Protein AF-A0A9E2EWU4-F1 (afdb_monomer)

pLDDT: mean 89.85, std 10.68, range [45.09, 98.62]

Sequence (82 aa):
MSTEQSYAPGEYPDMPPPSTEVGIIGWIRHNLLSSTTNIVITVLTIYFLYIIIPPMLNWIFFDAVFTAESRDDCRAIARAAG

Solvent-accessible surface area (backbone atoms only — not comparable to full-atom values): 5200 Å² total; per-residue (Å²): 137,83,78,84,80,85,66,62,95,88,65,72,76,87,72,81,77,59,75,68,73,44,64,70,66,14,48,44,43,65,70,44,52,63,42,74,69,41,38,54,51,48,52,51,50,54,53,49,49,64,66,47,49,60,61,51,45,38,58,65,72,72,65,50,81,89,78,62,95,43,75,68,50,43,55,48,54,52,62,72,77,107

Mean predicted aligned error: 8.64 Å

Radius of gyration: 27.55 Å; Cα contacts (8 Å, |Δi|>4): 33; chains: 1; bounding box: 69×38×60 Å

Structure (mmCIF, N/CA/C/O backbone):
data_AF-A0A9E2EWU4-F1
#
_entry.id   AF-A0A9E2EWU4-F1
#
loop_
_atom_site.group_PDB
_atom_site.id
_atom_site.type_symbol
_atom_site.label_atom_id
_atom_site.label_alt_id
_atom_site.label_comp_id
_atom_site.label_asym_id
_atom_site.label_entity_id
_atom_site.label_seq_id
_atom_site.pdbx_PDB_ins_code
_atom_site.Cartn_x
_atom_site.Cartn_y
_atom_site.Cartn_z
_atom_site.occupancy
_atom_site.B_iso_or_equiv
_atom_site.auth_seq_id
_atom_site.auth_comp_id
_atom_site.auth_asym_id
_atom_site.auth_atom_id
_atom_site.pdbx_PDB_model_num
ATOM 1 N N . MET A 1 1 ? -43.216 -15.320 11.876 1.00 45.09 1 MET A N 1
ATOM 2 C CA . MET A 1 1 ? -43.812 -16.016 13.032 1.00 45.09 1 MET A CA 1
ATOM 3 C C . MET A 1 1 ? -42.670 -16.770 13.690 1.00 45.09 1 MET A C 1
ATOM 5 O O . MET A 1 1 ? -42.279 -17.814 13.191 1.00 45.09 1 MET A O 1
ATOM 9 N N . SER A 1 2 ? -42.009 -16.140 14.659 1.00 50.81 2 SER A N 1
ATOM 10 C CA . SER A 1 2 ? -40.794 -16.677 15.279 1.00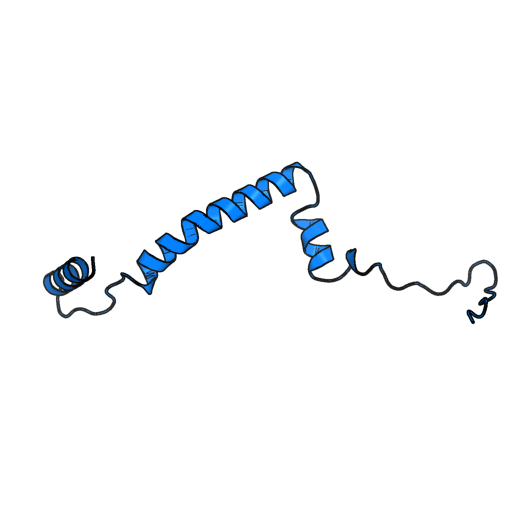 50.81 2 SER A CA 1
ATOM 11 C C . SER A 1 2 ? -41.206 -17.654 16.372 1.00 50.81 2 SER A C 1
ATOM 13 O O . SER A 1 2 ? -41.879 -17.264 17.319 1.00 50.81 2 SER A O 1
ATOM 15 N N . THR A 1 3 ? -40.867 -18.926 16.209 1.00 63.19 3 THR A N 1
ATOM 16 C CA . THR A 1 3 ? -41.034 -19.951 17.243 1.00 63.19 3 THR A CA 1
ATOM 17 C C . THR A 1 3 ? -40.048 -19.677 18.379 1.00 63.19 3 THR A C 1
ATOM 19 O O . THR A 1 3 ? -38.841 -19.694 18.135 1.00 63.19 3 THR A O 1
ATOM 22 N N . GLU A 1 4 ? -40.534 -19.425 19.596 1.00 65.31 4 GLU A N 1
ATOM 23 C CA . GLU A 1 4 ? -39.696 -19.442 20.802 1.00 65.31 4 GLU A CA 1
ATOM 24 C C . GLU A 1 4 ? -39.125 -20.854 20.987 1.00 65.31 4 GLU A C 1
ATOM 26 O O . GLU A 1 4 ? -39.860 -21.824 21.168 1.00 65.31 4 GLU A O 1
ATOM 31 N N . GLN A 1 5 ? -37.804 -20.982 20.891 1.00 66.25 5 GLN A N 1
ATOM 32 C CA . GLN A 1 5 ? -37.085 -22.213 21.205 1.00 66.25 5 GLN A CA 1
ATOM 33 C C . GLN A 1 5 ? -36.805 -22.218 22.713 1.00 66.25 5 GLN A C 1
ATOM 35 O O . GLN A 1 5 ? -35.959 -21.468 23.195 1.00 66.25 5 GLN A O 1
ATOM 40 N N . SER A 1 6 ? -37.553 -23.029 23.463 1.00 73.00 6 SER A N 1
ATOM 41 C CA . SER A 1 6 ? -37.374 -23.205 24.907 1.00 73.00 6 SER A CA 1
ATOM 42 C C . SER A 1 6 ? -36.240 -24.195 25.168 1.00 73.00 6 SER A C 1
ATOM 44 O O . SER A 1 6 ? -36.449 -25.403 25.066 1.00 73.00 6 SER A O 1
ATOM 46 N N . TYR A 1 7 ? -35.054 -23.693 25.514 1.00 78.31 7 TYR A N 1
ATOM 47 C CA . TYR A 1 7 ? -33.925 -24.527 25.928 1.00 78.31 7 TYR A CA 1
ATOM 48 C C . TYR A 1 7 ? -33.896 -24.698 27.457 1.00 78.31 7 TYR A C 1
ATOM 50 O O . TYR A 1 7 ? -34.180 -23.753 28.195 1.00 78.31 7 TYR A O 1
ATOM 58 N N . ALA A 1 8 ? -33.555 -25.894 27.948 1.00 81.81 8 ALA A N 1
ATOM 59 C CA . ALA A 1 8 ? -33.241 -26.120 29.357 1.00 81.81 8 ALA A CA 1
ATOM 60 C C . ALA A 1 8 ? -32.044 -25.247 29.814 1.00 81.81 8 ALA A C 1
ATOM 62 O O . ALA A 1 8 ? -31.112 -25.027 29.031 1.00 81.81 8 ALA A O 1
ATOM 63 N N . PRO A 1 9 ? -32.029 -24.746 31.069 1.00 83.06 9 PRO A N 1
ATOM 64 C CA . PRO A 1 9 ? -30.921 -23.943 31.581 1.00 83.06 9 PRO A CA 1
ATOM 65 C C . PRO A 1 9 ? -29.581 -24.685 31.463 1.00 83.06 9 PRO A C 1
ATOM 67 O O . PRO A 1 9 ? -29.363 -25.682 32.145 1.00 83.06 9 PRO A O 1
ATOM 70 N N . GLY A 1 10 ? -28.683 -24.178 30.615 1.00 81.75 10 GLY A N 1
ATOM 71 C CA . GLY A 1 10 ? -27.328 -24.715 30.438 1.00 81.75 10 GLY A CA 1
ATOM 72 C C . GLY A 1 10 ? -27.082 -25.479 29.136 1.00 81.75 10 GLY A C 1
ATOM 73 O O . GLY A 1 10 ? -25.944 -25.861 28.895 1.00 81.75 10 GLY A O 1
ATOM 74 N N . GLU A 1 11 ? -28.089 -25.659 28.282 1.00 83.69 11 GLU A N 1
ATOM 75 C CA . GLU A 1 11 ? -27.918 -26.391 27.021 1.00 83.69 11 GLU A CA 1
ATOM 76 C C . GLU A 1 11 ? -28.091 -25.500 25.763 1.00 83.69 11 GLU A C 1
ATOM 78 O O . GLU A 1 11 ? -28.256 -25.995 24.658 1.00 83.69 11 GLU A O 1
ATOM 83 N N . TYR A 1 12 ? -28.015 -24.169 25.874 1.00 81.56 12 TYR A N 1
ATOM 84 C CA . TYR A 1 12 ? -28.131 -23.277 24.706 1.00 81.56 12 TYR A CA 1
ATOM 85 C C . TYR A 1 12 ? -27.132 -23.643 23.585 1.00 81.56 12 TYR A C 1
ATOM 87 O O . TYR A 1 12 ? -25.956 -23.860 23.876 1.00 81.56 12 TYR A O 1
ATOM 95 N N . PRO A 1 13 ? -27.560 -23.674 22.309 1.00 84.88 13 PRO A N 1
ATOM 96 C CA . PRO A 1 13 ? -26.674 -23.988 21.199 1.00 84.88 13 PRO A CA 1
ATOM 97 C C . PRO A 1 13 ? -25.699 -22.836 20.952 1.00 84.88 13 PRO A C 1
ATOM 99 O O . PRO A 1 13 ? -26.071 -21.663 21.060 1.00 84.88 13 PRO A O 1
ATOM 102 N N . ASP A 1 14 ? -24.467 -23.170 20.567 1.00 83.88 14 ASP A N 1
ATOM 103 C CA . ASP A 1 14 ? -23.462 -22.170 20.219 1.00 83.88 14 ASP A CA 1
ATOM 104 C C . ASP A 1 14 ? -23.929 -21.336 19.020 1.00 83.88 14 ASP A C 1
ATOM 106 O O . ASP A 1 14 ? -24.295 -21.854 17.960 1.00 83.88 14 ASP A O 1
ATOM 110 N N . MET A 1 15 ? -23.911 -20.015 19.190 1.00 83.38 15 MET A N 1
ATOM 111 C CA . MET A 1 15 ? -24.186 -19.083 18.102 1.00 83.38 15 MET A CA 1
ATOM 112 C C . MET A 1 15 ? -22.936 -18.908 17.234 1.00 83.38 15 MET A C 1
ATOM 114 O O . MET A 1 15 ? -21.822 -18.868 17.767 1.00 83.38 15 MET A O 1
ATOM 118 N N . PRO A 1 16 ? -23.086 -18.758 15.904 1.00 84.69 16 PRO A N 1
ATOM 119 C CA . PRO A 1 16 ? -21.950 -18.431 15.058 1.00 84.69 16 PRO A CA 1
ATOM 120 C C . PRO A 1 16 ? -21.342 -17.090 15.500 1.00 84.69 16 PRO A C 1
ATOM 122 O O . PRO A 1 16 ? -22.078 -16.188 15.920 1.00 84.69 16 PRO A O 1
ATOM 125 N N . PRO A 1 17 ? -20.011 -16.931 15.401 1.00 82.75 17 PRO A N 1
ATOM 126 C CA . PRO A 1 17 ? -19.357 -15.685 15.766 1.00 82.75 17 PRO A CA 1
ATOM 127 C C . PRO A 1 17 ? -19.900 -14.524 14.916 1.00 82.75 17 PRO A C 1
ATOM 129 O O . PRO A 1 17 ? -20.288 -14.736 13.759 1.00 82.75 17 PRO A O 1
ATOM 132 N N . PRO A 1 18 ? -19.913 -13.288 15.450 1.00 86.19 18 PRO A N 1
ATOM 133 C CA . PRO A 1 18 ? -20.319 -12.123 14.678 1.00 86.19 18 PRO A CA 1
ATOM 134 C C . PRO A 1 18 ? -19.511 -12.037 13.383 1.00 86.19 18 PRO A C 1
ATOM 136 O O . PRO A 1 18 ? -18.300 -12.259 13.378 1.00 86.19 18 PRO A O 1
ATOM 139 N N . SER A 1 19 ? -20.154 -11.665 12.279 1.00 83.12 19 SER A N 1
ATOM 140 C CA . SER A 1 19 ? -19.491 -11.566 10.970 1.00 83.12 19 SER A CA 1
ATOM 141 C C . SER A 1 19 ? -18.322 -10.573 10.953 1.00 83.12 19 SER A C 1
ATOM 143 O O . SER A 1 19 ? -17.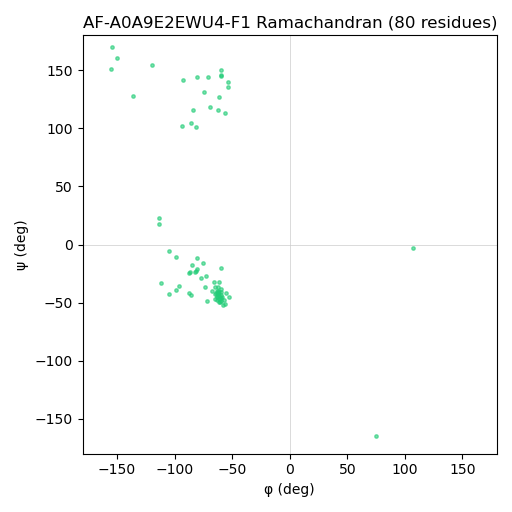444 -10.673 10.103 1.00 83.12 19 SER A O 1
ATOM 145 N N . THR A 1 20 ? -18.279 -9.636 11.903 1.00 83.56 20 THR A N 1
ATOM 146 C CA . THR A 1 20 ? -17.179 -8.682 12.099 1.00 83.56 20 THR A CA 1
ATOM 147 C C . THR A 1 20 ? -15.981 -9.251 12.855 1.00 83.56 20 THR A C 1
ATOM 149 O O . THR A 1 20 ? -14.951 -8.591 12.896 1.00 83.56 20 THR A O 1
ATOM 152 N N . GLU A 1 21 ? -16.107 -10.432 13.461 1.00 87.19 21 GLU A N 1
ATOM 153 C CA . GLU A 1 21 ? -15.034 -11.121 14.195 1.00 87.19 21 GLU A CA 1
ATOM 154 C C . GLU A 1 21 ? -14.347 -12.200 13.343 1.00 87.19 21 GLU A C 1
ATOM 156 O O . GLU A 1 21 ? -13.290 -12.708 13.707 1.00 87.19 21 GLU A O 1
ATOM 161 N N . VAL A 1 22 ? -14.915 -12.540 12.181 1.00 89.56 22 VAL A N 1
ATOM 162 C CA . VAL A 1 22 ? -14.380 -13.560 11.269 1.00 89.56 22 VAL A CA 1
ATOM 163 C C . VAL A 1 22 ? -14.038 -12.983 9.894 1.00 89.56 22 VAL A C 1
ATOM 165 O O . VAL A 1 22 ? -14.596 -11.984 9.443 1.00 89.56 22 VAL A O 1
ATOM 168 N N . GLY A 1 23 ? -13.101 -13.628 9.197 1.00 91.38 23 GLY A N 1
ATOM 169 C CA . GLY A 1 23 ? -12.710 -13.262 7.833 1.00 91.38 23 GLY A CA 1
ATOM 170 C C . GLY A 1 23 ? -11.838 -12.003 7.727 1.00 91.38 23 GLY A C 1
ATOM 171 O O . GLY A 1 23 ? -11.255 -11.527 8.701 1.00 91.38 23 GLY A O 1
ATOM 172 N N . ILE A 1 24 ? -11.726 -11.470 6.504 1.00 94.69 24 ILE A N 1
ATOM 173 C CA . ILE A 1 24 ? -10.797 -10.373 6.167 1.00 94.69 24 ILE A CA 1
ATOM 174 C C . ILE A 1 24 ? -11.135 -9.092 6.940 1.00 94.69 24 ILE A C 1
ATOM 176 O O . ILE A 1 24 ? -10.238 -8.406 7.424 1.00 94.69 24 ILE A O 1
ATOM 180 N N . ILE A 1 25 ? -12.424 -8.780 7.087 1.00 92.12 25 ILE A N 1
ATOM 181 C CA . ILE A 1 25 ? -12.878 -7.561 7.770 1.00 92.12 25 ILE A CA 1
ATOM 182 C C . ILE A 1 25 ? -12.498 -7.608 9.256 1.00 92.12 25 ILE A C 1
ATOM 184 O O . ILE A 1 25 ? -11.917 -6.646 9.765 1.00 92.12 25 ILE A O 1
ATOM 188 N N . GLY A 1 26 ? -12.759 -8.733 9.932 1.00 93.12 26 GLY A N 1
ATOM 189 C CA . GLY A 1 26 ? -12.343 -8.929 11.322 1.00 93.12 26 GLY A CA 1
ATOM 190 C C . GLY A 1 26 ? -10.827 -8.871 11.483 1.00 93.12 26 GLY A C 1
ATOM 191 O O . GLY A 1 26 ? -10.324 -8.186 12.374 1.00 93.12 26 GLY A O 1
ATOM 192 N N . TRP A 1 27 ? -10.082 -9.475 10.552 1.00 94.12 27 TRP A N 1
ATOM 193 C CA . TRP A 1 27 ? -8.621 -9.415 10.554 1.00 94.12 27 TRP A CA 1
ATOM 194 C C . TRP A 1 27 ? -8.087 -7.979 10.432 1.00 94.12 27 TRP A C 1
ATOM 196 O O . TRP A 1 27 ? -7.222 -7.590 11.217 1.00 94.12 27 TRP A O 1
ATOM 206 N N . ILE A 1 28 ? -8.620 -7.167 9.510 1.00 95.38 28 ILE A N 1
ATOM 207 C CA . ILE A 1 28 ? -8.214 -5.759 9.341 1.00 95.38 28 ILE A CA 1
ATOM 208 C C . ILE A 1 28 ? -8.462 -4.980 10.630 1.00 95.38 28 ILE A C 1
ATOM 210 O O . ILE A 1 28 ? -7.583 -4.254 11.099 1.00 95.38 28 ILE A O 1
ATOM 214 N N . ARG A 1 29 ? -9.640 -5.148 11.235 1.00 93.12 29 ARG A N 1
ATOM 215 C CA . ARG A 1 29 ? -9.985 -4.455 12.476 1.00 93.12 29 ARG A CA 1
ATOM 216 C C . ARG A 1 29 ? -9.054 -4.850 13.623 1.00 93.12 29 ARG A C 1
ATOM 218 O O . ARG A 1 29 ? -8.621 -3.981 14.372 1.00 93.12 29 ARG A O 1
ATOM 225 N N . HIS A 1 30 ? -8.727 -6.134 13.741 1.00 94.19 30 HIS A N 1
ATOM 226 C CA . HIS A 1 30 ? -7.904 -6.643 14.834 1.00 94.19 30 HIS A CA 1
ATOM 227 C C . HIS A 1 30 ? -6.402 -6.349 14.668 1.00 94.19 30 HIS A C 1
ATOM 229 O O . HIS A 1 30 ? -5.694 -6.195 15.659 1.00 94.19 30 HIS A O 1
ATOM 235 N N . ASN A 1 31 ? -5.902 -6.235 13.434 1.00 94.88 31 ASN A N 1
ATOM 236 C CA . ASN A 1 31 ? -4.465 -6.074 13.178 1.00 94.88 31 ASN A CA 1
ATOM 237 C C . ASN A 1 31 ? -4.078 -4.645 12.785 1.00 94.88 31 ASN A C 1
ATOM 239 O O . ASN A 1 31 ? -3.085 -4.124 13.284 1.00 94.88 31 ASN A O 1
ATOM 243 N N . LEU A 1 32 ? -4.860 -3.994 11.919 1.00 95.44 32 LEU A N 1
ATOM 244 C CA . LEU A 1 32 ? -4.541 -2.662 11.393 1.00 95.44 32 LEU A CA 1
ATOM 245 C C . LEU A 1 32 ? -5.233 -1.545 12.182 1.00 95.44 32 LEU A C 1
ATOM 247 O O . LEU A 1 32 ? -4.656 -0.482 12.388 1.00 95.44 32 LEU A O 1
ATOM 251 N N . LEU A 1 33 ? -6.461 -1.780 12.658 1.00 96.06 33 LEU A N 1
ATOM 252 C CA . LEU A 1 33 ? -7.295 -0.746 13.293 1.00 96.06 33 LEU A CA 1
ATOM 253 C C . LEU A 1 33 ? -7.556 -1.000 14.788 1.00 96.06 33 LEU A C 1
ATOM 255 O O . LEU A 1 33 ? -8.531 -0.498 15.344 1.00 96.06 33 LEU A O 1
ATOM 259 N N . SER A 1 34 ? -6.695 -1.773 15.452 1.00 95.25 34 SER A N 1
ATOM 260 C CA . SER A 1 34 ? -6.909 -2.217 16.839 1.00 95.25 34 SER A CA 1
ATOM 261 C C . SER A 1 34 ? -6.682 -1.150 17.907 1.00 95.25 34 SER A C 1
ATOM 263 O O . SER A 1 34 ? -7.105 -1.324 19.047 1.00 95.25 34 SER A O 1
ATOM 265 N N . SER A 1 35 ? -6.022 -0.044 17.567 1.00 96.94 35 SER A N 1
ATOM 266 C CA . SER A 1 35 ? -5.775 1.081 18.471 1.00 96.94 35 SER A CA 1
ATOM 267 C C . SER A 1 35 ? -5.693 2.392 17.694 1.00 96.94 35 SER A C 1
ATOM 269 O O . SER A 1 35 ? -5.419 2.387 16.494 1.00 96.94 35 SER A O 1
ATOM 271 N N . THR A 1 36 ? -5.865 3.529 18.375 1.00 96.50 36 THR A N 1
ATOM 272 C CA . THR A 1 36 ? -5.725 4.859 17.758 1.00 96.50 36 THR A CA 1
ATOM 273 C C . THR A 1 36 ? -4.366 5.037 17.079 1.00 96.50 36 THR A C 1
ATOM 275 O O . THR A 1 36 ? -4.303 5.537 15.959 1.00 96.50 36 THR A O 1
ATOM 278 N N . THR A 1 37 ? -3.280 4.570 17.705 1.00 97.62 37 THR A N 1
ATOM 279 C CA . THR A 1 37 ? -1.935 4.617 17.112 1.00 97.62 37 THR A CA 1
ATOM 280 C C . THR A 1 37 ? -1.848 3.774 15.840 1.00 97.62 37 THR A C 1
ATOM 282 O O . THR A 1 37 ? -1.340 4.257 14.830 1.00 97.6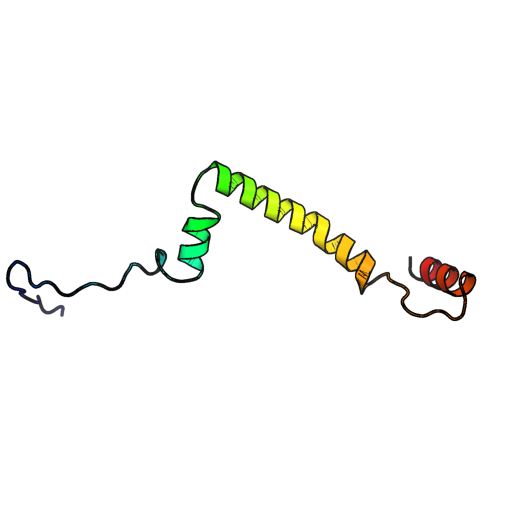2 37 THR A O 1
ATOM 285 N N . ASN A 1 38 ? -2.393 2.553 15.848 1.00 97.56 38 ASN A N 1
ATOM 286 C CA . ASN A 1 38 ? -2.388 1.688 14.664 1.00 97.56 38 ASN A CA 1
ATOM 287 C C . ASN A 1 38 ? -3.221 2.283 13.524 1.00 97.56 38 ASN 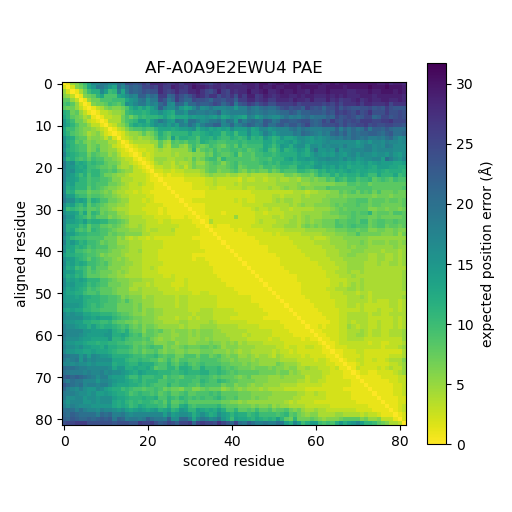A C 1
ATOM 289 O O . ASN A 1 38 ? -2.800 2.223 12.372 1.00 97.56 38 ASN A O 1
ATOM 293 N N . ILE A 1 39 ? -4.344 2.935 13.838 1.00 98.06 39 ILE A N 1
ATOM 294 C CA . ILE A 1 39 ? -5.156 3.653 12.848 1.00 98.06 39 ILE A CA 1
ATOM 295 C C . ILE A 1 39 ? -4.336 4.772 12.196 1.00 98.06 39 ILE A C 1
ATOM 297 O O . ILE A 1 39 ? -4.275 4.845 10.970 1.00 98.06 39 ILE A O 1
ATOM 301 N N . VAL A 1 40 ? -3.669 5.616 12.994 1.00 98.38 40 VAL A N 1
ATOM 302 C CA . VAL A 1 40 ? -2.840 6.717 12.473 1.00 98.38 40 VAL A CA 1
ATOM 303 C C . VAL A 1 40 ? -1.724 6.182 11.578 1.00 98.38 40 VAL A C 1
ATOM 305 O O . VAL A 1 40 ? -1.564 6.656 10.454 1.00 98.38 40 VAL A O 1
ATOM 308 N N . ILE A 1 41 ? -0.986 5.168 12.038 1.00 98.06 41 ILE A N 1
ATOM 309 C CA . ILE A 1 41 ? 0.099 4.565 11.255 1.00 98.06 41 ILE A CA 1
ATOM 310 C C . ILE A 1 41 ? -0.447 3.953 9.963 1.00 98.06 41 ILE A C 1
ATOM 312 O O . ILE A 1 41 ? 0.110 4.208 8.904 1.00 98.06 41 ILE A O 1
ATOM 316 N N . THR A 1 42 ? -1.563 3.223 10.017 1.00 98.25 42 THR A N 1
ATOM 317 C CA . THR A 1 42 ? -2.181 2.605 8.834 1.00 98.25 42 THR A CA 1
ATOM 318 C C . THR A 1 42 ? -2.544 3.650 7.781 1.00 98.25 42 THR A C 1
ATOM 320 O O . THR A 1 42 ? -2.232 3.473 6.604 1.00 98.25 42 THR A O 1
ATOM 323 N N . VAL A 1 43 ? -3.153 4.769 8.188 1.00 98.25 43 VAL A N 1
ATOM 324 C CA . VAL A 1 43 ? -3.495 5.866 7.270 1.00 98.25 43 VAL A CA 1
ATOM 325 C C . VAL A 1 43 ? -2.237 6.484 6.658 1.00 98.25 43 VAL A C 1
ATOM 327 O O . VAL A 1 43 ? -2.186 6.685 5.444 1.00 98.25 43 VAL A O 1
ATOM 330 N N . LEU A 1 44 ? -1.202 6.739 7.465 1.00 98.50 44 LEU A N 1
ATOM 331 C CA . LEU A 1 44 ? 0.074 7.266 6.972 1.00 98.50 44 LEU A CA 1
ATOM 332 C C . LEU A 1 44 ? 0.753 6.303 5.995 1.00 98.50 44 LEU A C 1
ATOM 334 O O . LEU A 1 44 ? 1.255 6.733 4.960 1.00 98.50 44 LEU A O 1
ATOM 338 N N . THR A 1 45 ? 0.739 5.001 6.279 1.00 98.25 45 THR A N 1
ATOM 339 C CA . THR A 1 45 ? 1.280 3.978 5.382 1.00 98.25 45 THR A CA 1
ATOM 340 C C . THR A 1 45 ? 0.541 3.977 4.050 1.00 98.25 45 THR A C 1
ATOM 342 O O . THR A 1 45 ? 1.191 3.998 3.010 1.00 98.25 45 THR A O 1
ATOM 345 N N . ILE A 1 46 ? -0.794 4.012 4.053 1.00 98.44 46 ILE A N 1
ATOM 346 C CA . ILE A 1 46 ? -1.586 4.086 2.815 1.00 98.44 46 ILE A CA 1
ATOM 347 C C . ILE A 1 46 ? -1.242 5.356 2.029 1.00 98.44 46 ILE A C 1
ATOM 349 O O . ILE A 1 46 ? -1.047 5.287 0.817 1.00 98.44 46 ILE A O 1
ATOM 353 N N . TYR A 1 47 ? -1.110 6.498 2.707 1.00 98.62 47 TYR A N 1
ATOM 354 C CA . TYR A 1 47 ? -0.710 7.753 2.072 1.00 98.62 47 TYR A CA 1
ATOM 355 C C . TYR A 1 47 ? 0.683 7.663 1.433 1.00 98.62 47 TYR A C 1
ATOM 357 O O . TYR A 1 47 ? 0.867 8.067 0.285 1.00 98.62 47 TYR A O 1
ATOM 365 N N . PHE A 1 48 ? 1.660 7.079 2.130 1.00 98.62 48 PHE A N 1
ATOM 366 C CA . PHE A 1 48 ? 2.994 6.879 1.569 1.00 98.62 48 PHE A CA 1
ATOM 367 C C . PHE A 1 48 ? 2.986 5.921 0.382 1.00 98.62 48 PHE A C 1
ATOM 369 O O . PHE A 1 48 ? 3.611 6.212 -0.633 1.00 98.62 48 PHE A O 1
ATOM 376 N N . LEU A 1 49 ? 2.241 4.820 0.458 1.00 98.50 49 LEU A N 1
ATOM 377 C CA . LEU A 1 49 ? 2.077 3.915 -0.677 1.00 98.50 49 LEU A CA 1
ATOM 378 C C . LEU A 1 49 ? 1.452 4.636 -1.875 1.00 98.50 49 LEU A C 1
ATOM 380 O O . LEU A 1 49 ? 1.926 4.465 -2.994 1.00 98.50 49 LEU A O 1
ATOM 384 N N . TYR A 1 50 ? 0.455 5.491 -1.647 1.00 98.31 50 TYR A N 1
ATOM 385 C CA . TYR A 1 50 ? -0.187 6.266 -2.707 1.00 98.31 50 TYR A CA 1
ATOM 386 C C . TYR A 1 50 ? 0.790 7.188 -3.450 1.00 98.31 50 TYR A C 1
ATOM 388 O O . TYR A 1 50 ? 0.698 7.301 -4.668 1.00 98.31 50 TYR A O 1
ATOM 396 N N . ILE A 1 51 ? 1.744 7.814 -2.755 1.00 98.12 51 ILE A N 1
ATOM 397 C CA . 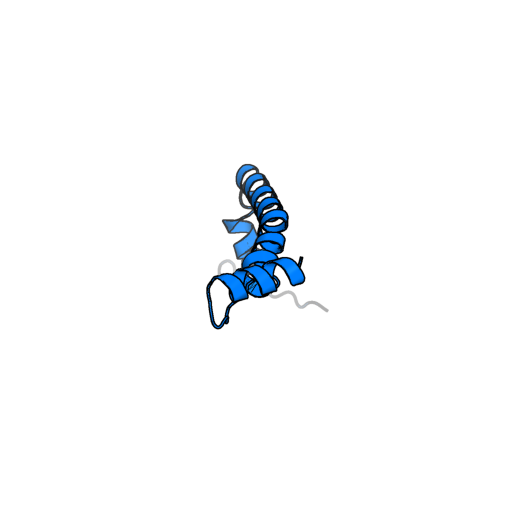ILE A 1 51 ? 2.726 8.700 -3.403 1.00 98.12 51 ILE A CA 1
ATOM 398 C C . ILE A 1 51 ? 3.972 7.963 -3.922 1.00 98.12 51 ILE A C 1
ATOM 400 O O . ILE A 1 51 ? 4.615 8.461 -4.839 1.00 98.12 51 ILE A O 1
ATOM 404 N N . ILE A 1 52 ? 4.327 6.799 -3.361 1.00 98.19 52 ILE A N 1
ATOM 405 C CA . ILE A 1 52 ? 5.527 6.028 -3.741 1.00 98.19 52 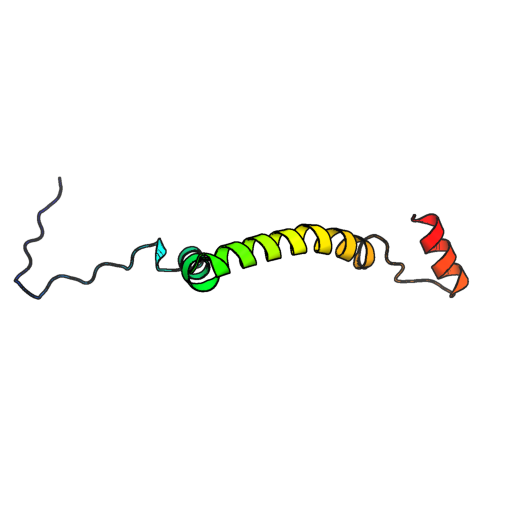ILE A CA 1
ATOM 406 C C . ILE A 1 52 ? 5.243 5.078 -4.905 1.00 98.19 52 ILE A C 1
ATOM 408 O O . ILE A 1 52 ? 6.068 4.956 -5.809 1.00 98.19 52 ILE A O 1
ATOM 412 N N . ILE A 1 53 ? 4.095 4.393 -4.901 1.00 98.31 53 ILE A N 1
ATOM 413 C CA . ILE A 1 53 ? 3.798 3.354 -5.894 1.00 98.31 53 ILE A CA 1
ATOM 414 C C . ILE A 1 53 ? 3.767 3.926 -7.321 1.00 98.31 53 ILE A C 1
ATOM 416 O O . ILE A 1 53 ? 4.463 3.365 -8.164 1.00 98.31 53 ILE A O 1
ATOM 420 N N . PRO A 1 54 ? 3.053 5.026 -7.638 1.00 97.06 54 PRO A N 1
ATOM 421 C CA . PRO A 1 54 ? 3.000 5.537 -9.008 1.00 97.06 54 PRO A CA 1
ATOM 422 C C . PRO A 1 54 ? 4.369 5.892 -9.619 1.00 97.06 54 PRO A C 1
ATOM 424 O O . PRO A 1 54 ? 4.670 5.367 -10.691 1.00 97.06 54 PRO A O 1
ATOM 427 N N . PRO A 1 55 ? 5.243 6.701 -8.979 1.00 96.38 55 PRO A N 1
ATOM 428 C CA . PRO A 1 55 ? 6.559 6.988 -9.548 1.00 96.38 55 PRO A CA 1
ATOM 429 C C . PRO A 1 55 ? 7.456 5.747 -9.606 1.00 96.38 55 PRO A C 1
ATOM 431 O O . PRO A 1 55 ? 8.245 5.615 -10.537 1.00 96.38 55 PRO A O 1
ATOM 434 N N . MET A 1 56 ? 7.320 4.809 -8.662 1.00 97.69 56 MET A N 1
ATOM 435 C CA . MET A 1 56 ? 8.039 3.535 -8.713 1.00 97.69 56 MET A CA 1
ATOM 436 C C . MET A 1 56 ? 7.608 2.694 -9.923 1.00 97.69 56 MET A C 1
ATOM 438 O O . MET A 1 56 ? 8.457 2.116 -10.596 1.00 97.69 56 MET A O 1
ATOM 442 N N . LEU A 1 57 ? 6.309 2.644 -10.230 1.00 97.06 57 LEU A N 1
ATOM 443 C CA . LEU A 1 57 ? 5.804 1.941 -11.407 1.00 97.06 57 LEU A CA 1
ATOM 444 C C . LEU A 1 57 ? 6.243 2.620 -12.709 1.00 97.06 57 LEU A C 1
ATOM 446 O O . LEU A 1 57 ? 6.640 1.913 -13.630 1.00 97.06 57 LEU A O 1
ATOM 450 N N . ASN A 1 58 ? 6.236 3.957 -12.768 1.00 94.88 58 ASN A N 1
ATOM 451 C CA . ASN A 1 58 ? 6.788 4.709 -13.903 1.00 94.88 58 ASN A CA 1
ATOM 452 C C . ASN A 1 58 ? 8.244 4.341 -14.151 1.00 94.88 58 ASN A C 1
ATOM 454 O O . ASN A 1 58 ? 8.580 3.880 -15.236 1.00 94.88 58 ASN A O 1
ATOM 458 N N . TRP A 1 59 ? 9.072 4.395 -13.111 1.00 92.00 59 TRP A N 1
ATOM 459 C CA . TRP A 1 59 ? 10.487 4.075 -13.234 1.00 92.00 59 TRP A CA 1
ATOM 460 C C . TRP A 1 59 ? 10.761 2.626 -13.671 1.00 92.00 59 TRP A C 1
ATOM 462 O O . TRP A 1 59 ? 11.667 2.402 -14.469 1.00 92.00 59 TRP A O 1
ATOM 472 N N . ILE A 1 60 ? 10.007 1.643 -13.159 1.00 94.50 60 ILE A N 1
ATOM 473 C CA . ILE A 1 60 ? 10.271 0.217 -13.427 1.00 94.50 60 ILE A CA 1
ATOM 474 C C . ILE A 1 60 ? 9.615 -0.263 -14.719 1.00 94.50 60 ILE A C 1
ATOM 476 O O . ILE A 1 60 ? 10.228 -1.031 -15.448 1.00 94.50 60 ILE A O 1
ATOM 480 N N . PHE A 1 61 ? 8.364 0.112 -14.981 1.00 93.88 61 PHE A N 1
ATOM 481 C CA . PHE A 1 61 ? 7.55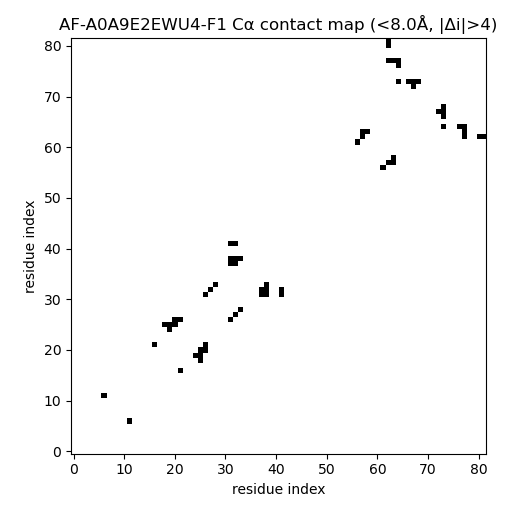4 -0.535 -16.016 1.00 93.88 61 PHE A CA 1
ATOM 482 C C . PHE A 1 61 ? 7.251 0.358 -17.211 1.00 93.88 61 PHE A C 1
ATOM 484 O O . PHE A 1 61 ? 7.128 -0.167 -18.315 1.00 93.88 61 PHE A O 1
ATOM 491 N N . PHE A 1 62 ? 7.104 1.669 -17.007 1.00 91.62 62 PHE A N 1
ATOM 492 C CA . PHE A 1 62 ? 6.641 2.566 -18.069 1.00 91.62 62 PHE A CA 1
ATOM 493 C C . PHE A 1 62 ? 7.795 3.302 -18.768 1.00 91.62 62 PHE A C 1
ATOM 495 O O . PHE A 1 62 ? 7.794 3.383 -19.992 1.00 91.62 62 PHE A O 1
ATOM 502 N N . ASP A 1 63 ? 8.817 3.730 -18.023 1.00 91.12 63 ASP A N 1
ATOM 503 C CA . ASP A 1 63 ? 9.941 4.529 -18.537 1.00 91.12 63 ASP A CA 1
ATOM 504 C C . ASP A 1 63 ? 11.242 3.713 -18.705 1.00 91.12 63 ASP A C 1
ATOM 506 O O . ASP A 1 63 ? 12.258 4.219 -19.191 1.00 91.12 63 ASP A O 1
ATOM 510 N N . ALA A 1 64 ? 11.256 2.447 -18.277 1.00 92.50 64 ALA A N 1
ATOM 511 C CA . ALA A 1 64 ? 12.458 1.618 -18.286 1.00 92.50 64 ALA A CA 1
ATOM 512 C C . ALA A 1 64 ? 12.850 1.145 -19.698 1.00 92.50 64 ALA A C 1
ATOM 514 O O . ALA A 1 64 ? 12.060 0.546 -20.427 1.00 92.50 64 ALA A O 1
ATOM 515 N N . VAL A 1 65 ? 14.128 1.317 -20.051 1.00 93.94 65 VAL A N 1
ATOM 516 C CA . VAL A 1 65 ? 14.724 0.765 -21.278 1.00 93.94 65 VAL A CA 1
ATOM 517 C C . VAL A 1 65 ? 15.368 -0.587 -20.964 1.00 93.94 65 VAL A C 1
ATOM 519 O O . VAL A 1 65 ? 16.463 -0.645 -20.408 1.00 93.94 65 VAL A O 1
ATOM 522 N N . PHE A 1 66 ? 14.694 -1.681 -21.323 1.00 92.75 66 PHE A N 1
ATOM 523 C CA . PHE A 1 66 ? 15.159 -3.047 -21.034 1.00 92.75 66 PHE A CA 1
ATOM 524 C C . PHE A 1 66 ? 16.112 -3.630 -22.082 1.00 92.75 66 PHE A C 1
ATOM 526 O O . PHE A 1 66 ? 16.887 -4.535 -21.777 1.00 92.75 66 PHE A O 1
ATOM 533 N N . THR A 1 67 ? 16.059 -3.132 -23.316 1.00 93.69 67 THR A N 1
ATOM 534 C CA . THR A 1 67 ? 16.825 -3.661 -24.450 1.00 93.69 67 THR A CA 1
ATOM 535 C C . THR A 1 67 ? 17.422 -2.515 -25.255 1.00 93.69 67 THR A C 1
ATOM 537 O O . THR A 1 67 ? 16.694 -1.606 -25.646 1.00 93.69 67 THR A O 1
ATOM 540 N N . ALA A 1 68 ? 18.729 -2.569 -25.506 1.00 94.44 68 ALA A N 1
ATOM 541 C CA . ALA A 1 68 ? 19.462 -1.623 -26.345 1.00 94.44 68 ALA A CA 1
ATOM 542 C C . ALA A 1 68 ? 20.724 -2.299 -26.898 1.00 94.44 68 ALA A C 1
ATOM 544 O O . ALA A 1 68 ? 21.293 -3.173 -26.238 1.00 94.44 68 ALA A O 1
ATOM 545 N N . GLU A 1 69 ? 21.186 -1.886 -28.076 1.00 95.81 69 GLU A N 1
ATOM 546 C CA . GLU A 1 69 ? 22.362 -2.495 -28.722 1.00 95.81 69 GLU A CA 1
ATOM 547 C C . GLU A 1 69 ? 23.688 -1.969 -28.153 1.00 95.81 69 GLU A C 1
ATOM 549 O O . GLU A 1 69 ? 24.734 -2.611 -28.252 1.00 95.81 69 GLU A O 1
ATOM 554 N N . SER A 1 70 ? 23.661 -0.792 -27.525 1.00 95.94 70 SER A N 1
ATOM 555 C CA . SER A 1 70 ? 24.822 -0.175 -26.887 1.00 95.94 70 SER A CA 1
ATOM 556 C C . SER A 1 70 ? 24.413 0.773 -25.756 1.00 95.94 70 SER A C 1
ATOM 558 O O . SER A 1 70 ? 23.246 1.132 -25.588 1.00 95.94 70 SER A O 1
ATOM 560 N N . ARG A 1 71 ? 25.391 1.226 -24.964 1.00 93.69 71 ARG A N 1
ATOM 561 C CA . ARG A 1 71 ? 25.150 2.198 -23.885 1.00 93.69 71 ARG A CA 1
ATOM 562 C C . ARG A 1 71 ? 24.628 3.537 -24.411 1.00 93.69 71 ARG A C 1
ATOM 564 O O . ARG A 1 71 ? 23.826 4.183 -23.736 1.00 93.69 71 ARG A O 1
ATOM 571 N N . ASP A 1 72 ? 25.112 3.965 -25.572 1.00 96.06 72 ASP A N 1
ATOM 572 C CA . ASP A 1 72 ? 24.713 5.242 -26.158 1.00 96.06 72 ASP A CA 1
ATOM 573 C C . ASP A 1 72 ? 23.286 5.157 -26.712 1.00 96.06 72 ASP A C 1
ATOM 575 O O . ASP A 1 72 ? 22.507 6.084 -26.499 1.00 96.06 72 ASP A O 1
ATOM 579 N N . ASP A 1 73 ? 22.917 4.005 -27.279 1.00 95.38 73 ASP A N 1
ATOM 580 C CA . ASP A 1 73 ? 21.559 3.678 -27.728 1.00 95.38 73 ASP A CA 1
ATOM 581 C C . ASP A 1 73 ? 20.555 3.651 -26.559 1.00 95.38 73 ASP A C 1
ATOM 583 O O . ASP A 1 73 ? 19.555 4.367 -26.570 1.00 95.38 73 ASP A O 1
ATOM 587 N N . CYS A 1 74 ? 20.893 2.970 -25.457 1.00 93.62 74 CYS A N 1
ATOM 588 C CA . CYS A 1 74 ? 20.090 2.968 -24.226 1.00 93.62 74 CYS A CA 1
ATOM 589 C C . CYS A 1 74 ?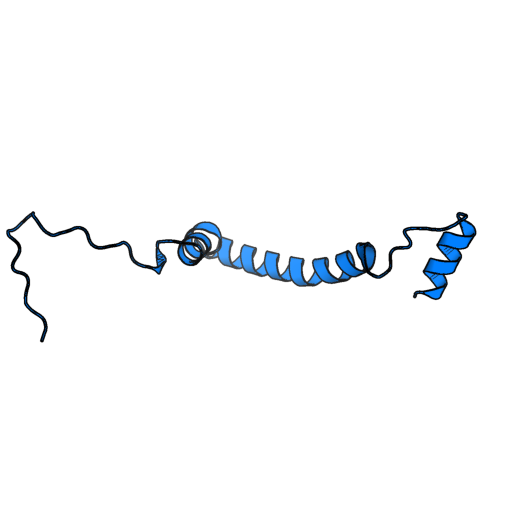 19.785 4.394 -23.725 1.00 93.62 74 CYS A C 1
ATOM 591 O O . CYS A 1 74 ? 18.649 4.732 -23.388 1.00 93.62 74 CYS A O 1
ATOM 593 N N . ARG A 1 75 ? 20.803 5.269 -23.720 1.00 93.88 75 ARG A N 1
ATOM 594 C CA . ARG A 1 75 ? 20.659 6.673 -23.306 1.00 93.88 75 ARG A CA 1
ATOM 595 C C . ARG A 1 75 ? 19.915 7.524 -24.335 1.00 93.88 75 ARG A C 1
ATOM 597 O O . ARG A 1 75 ? 19.375 8.562 -23.958 1.00 93.88 75 ARG A O 1
ATOM 604 N N . ALA A 1 76 ? 19.949 7.170 -25.615 1.00 94.50 76 ALA A N 1
ATOM 605 C CA . ALA A 1 76 ? 19.203 7.866 -26.656 1.00 94.50 76 ALA A CA 1
ATOM 606 C C . ALA A 1 76 ? 17.705 7.562 -26.534 1.00 94.50 76 ALA A C 1
ATOM 608 O O . ALA A 1 76 ? 16.913 8.499 -26.454 1.00 94.50 76 ALA A O 1
ATOM 609 N N . ILE A 1 77 ? 17.339 6.282 -26.396 1.00 93.56 77 ILE A N 1
ATOM 610 C CA . ILE A 1 77 ? 15.955 5.829 -26.191 1.00 93.56 77 ILE A CA 1
ATOM 611 C C . ILE A 1 77 ? 15.357 6.485 -24.940 1.00 93.56 77 ILE A C 1
ATOM 613 O O . ILE A 1 77 ? 14.289 7.087 -25.012 1.00 93.56 77 ILE A O 1
ATOM 617 N N . ALA A 1 78 ? 16.082 6.468 -23.817 1.00 90.38 78 ALA A N 1
ATOM 618 C CA . ALA A 1 78 ? 15.611 7.070 -22.568 1.00 90.38 78 ALA A CA 1
ATOM 619 C C . ALA A 1 78 ? 15.359 8.588 -22.670 1.00 90.38 78 ALA A C 1
ATOM 621 O O . ALA A 1 78 ? 14.476 9.108 -21.999 1.00 90.38 78 ALA A O 1
ATOM 622 N N . ARG A 1 79 ? 16.119 9.316 -23.502 1.00 89.00 79 ARG A N 1
ATOM 623 C CA . ARG A 1 79 ? 15.909 10.759 -23.726 1.00 89.00 79 ARG A CA 1
ATOM 624 C C . ARG A 1 79 ? 14.798 11.067 -24.722 1.00 89.00 79 ARG A C 1
ATOM 626 O O . ARG A 1 79 ? 14.310 12.184 -24.719 1.00 89.00 79 ARG A O 1
ATOM 633 N N . ALA A 1 80 ? 14.466 10.128 -25.604 1.00 86.06 80 ALA A N 1
ATOM 634 C CA . ALA A 1 80 ? 13.373 10.283 -26.558 1.00 86.06 80 ALA A CA 1
ATOM 635 C C . ALA A 1 80 ? 12.005 9.956 -25.936 1.00 86.06 80 ALA A C 1
ATOM 637 O O . ALA A 1 80 ? 10.985 10.404 -26.451 1.00 86.06 80 ALA A O 1
ATOM 638 N N . ALA A 1 81 ? 11.989 9.157 -24.864 1.00 75.81 81 ALA A N 1
ATOM 639 C CA . ALA A 1 81 ? 10.781 8.739 -24.156 1.00 75.81 81 ALA A CA 1
ATOM 640 C C . ALA A 1 81 ? 10.291 9.737 -23.083 1.00 75.81 81 ALA A C 1
ATOM 642 O O . ALA A 1 81 ? 9.139 9.632 -22.667 1.00 75.81 81 ALA A O 1
ATOM 643 N N 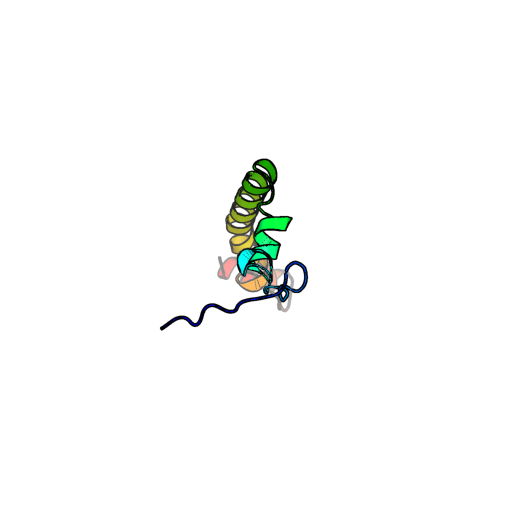. GLY A 1 82 ? 11.141 10.673 -22.639 1.00 64.50 82 GLY A N 1
ATOM 644 C CA . GLY A 1 82 ? 10.809 11.728 -21.665 1.00 64.50 82 GLY A CA 1
ATOM 645 C C . GLY A 1 82 ? 10.675 13.101 -22.304 1.00 64.50 82 GLY A C 1
ATOM 646 O O . GLY A 1 82 ? 9.904 13.917 -21.755 1.00 64.50 82 GLY A O 1
#

Secondary structure (DSSP, 8-state):
--------TT-PPPPPPPTTTSHHHHHHHHHTSSSHHHHHHHHHHHHHHHHHHHHHHIIIIIS-----SSHHHHHHHHHH--

Foldseek 3Di:
DDDPDDDDPPPDDDDDPPPCCDDDNNVCCVPQVVDPVSVVVNVVVVVCCVVPVVVVCCDPPVQDDPDAPDPVRRVVSSVVSD